Protein AF-K2SE66-F1 (afdb_monomer)

Structure (mmCIF, N/CA/C/O backbone):
data_AF-K2SE66-F1
#
_entry.id   AF-K2SE66-F1
#
loop_
_atom_site.group_PDB
_atom_site.id
_atom_site.type_symbol
_atom_site.label_atom_id
_atom_site.label_alt_id
_atom_site.label_comp_id
_atom_site.label_asym_id
_atom_site.label_entity_id
_atom_site.label_seq_id
_atom_site.pdbx_PDB_ins_code
_atom_site.Cartn_x
_atom_site.Cartn_y
_atom_site.Cartn_z
_atom_site.occupancy
_atom_site.B_iso_or_equiv
_atom_site.auth_seq_id
_atom_site.auth_comp_id
_atom_site.auth_asym_id
_atom_site.auth_atom_id
_atom_site.pdbx_PDB_model_num
ATOM 1 N N . MET A 1 1 ? -22.513 -7.214 -25.568 1.00 44.72 1 MET A N 1
ATOM 2 C CA . MET A 1 1 ? -21.604 -6.058 -25.696 1.00 44.72 1 MET A CA 1
ATOM 3 C C . MET A 1 1 ? -20.371 -6.533 -26.455 1.00 44.72 1 MET A C 1
ATOM 5 O O . MET A 1 1 ? -19.575 -7.266 -25.888 1.00 44.72 1 MET A O 1
ATOM 9 N N . LEU A 1 2 ? -20.301 -6.249 -27.759 1.00 39.88 2 LEU A N 1
ATOM 10 C CA . LEU A 1 2 ? -19.138 -6.532 -28.609 1.00 39.88 2 LEU A CA 1
ATOM 11 C C . LEU A 1 2 ? -18.166 -5.363 -28.439 1.00 39.88 2 LEU A C 1
ATOM 13 O O . LEU A 1 2 ? -18.324 -4.325 -29.070 1.00 39.88 2 LEU A O 1
ATOM 17 N N . GLU A 1 3 ? -17.224 -5.498 -27.512 1.00 51.81 3 GLU A N 1
ATOM 18 C CA . GLU A 1 3 ? -16.146 -4.525 -27.338 1.00 51.81 3 GLU A CA 1
ATOM 19 C C . GLU A 1 3 ? -15.096 -4.770 -28.431 1.00 51.81 3 GLU A C 1
ATOM 21 O O . GLU A 1 3 ? -14.261 -5.667 -28.316 1.00 51.81 3 GLU A O 1
ATOM 26 N N . ALA A 1 4 ? -15.160 -3.980 -29.505 1.00 55.91 4 ALA A N 1
ATOM 27 C CA . ALA A 1 4 ? -14.093 -3.832 -30.496 1.00 55.91 4 ALA A CA 1
ATOM 28 C C . ALA A 1 4 ? -12.944 -3.020 -29.877 1.00 55.91 4 ALA A C 1
ATOM 30 O O . ALA A 1 4 ? -12.721 -1.857 -30.200 1.00 55.91 4 ALA A O 1
ATOM 31 N N . ARG A 1 5 ? -12.287 -3.615 -28.885 1.00 55.94 5 ARG A N 1
ATOM 32 C CA . ARG A 1 5 ? -11.281 -2.955 -28.066 1.00 55.94 5 ARG A CA 1
ATOM 33 C C . ARG A 1 5 ? -9.901 -3.117 -28.680 1.00 55.94 5 ARG A C 1
ATOM 35 O O . ARG A 1 5 ? -9.384 -4.229 -28.742 1.00 55.94 5 ARG A O 1
ATOM 42 N N . ASP A 1 6 ? -9.329 -1.997 -29.115 1.00 55.50 6 ASP A N 1
ATOM 43 C CA . ASP A 1 6 ? -7.930 -1.878 -29.524 1.00 55.50 6 ASP A CA 1
ATOM 44 C C . ASP A 1 6 ? -6.999 -2.597 -28.539 1.00 55.50 6 ASP A C 1
ATOM 46 O O . ASP A 1 6 ? -7.232 -2.593 -27.327 1.00 55.50 6 ASP A O 1
ATOM 50 N N . ALA A 1 7 ? -5.912 -3.173 -29.061 1.00 53.34 7 ALA A N 1
ATOM 51 C CA . ALA A 1 7 ? -4.961 -4.049 -28.363 1.00 53.34 7 ALA A CA 1
ATOM 52 C C . ALA A 1 7 ? -4.369 -3.493 -27.042 1.00 53.34 7 ALA A C 1
ATOM 54 O O . ALA A 1 7 ? -3.729 -4.230 -26.295 1.00 53.34 7 ALA A O 1
ATOM 55 N N . CYS A 1 8 ? -4.609 -2.218 -26.726 1.00 49.62 8 CYS A N 1
ATOM 56 C CA . CYS A 1 8 ? -4.114 -1.516 -25.544 1.00 49.62 8 CYS A CA 1
ATOM 57 C C . CYS A 1 8 ? -5.207 -1.137 -24.523 1.00 49.62 8 CYS A C 1
ATOM 59 O O . CYS A 1 8 ? -4.913 -0.458 -23.541 1.00 49.62 8 CYS A O 1
ATOM 61 N N . SER A 1 9 ? -6.464 -1.568 -24.688 1.00 52.47 9 SER A N 1
ATOM 62 C CA . SER A 1 9 ? -7.568 -1.196 -23.782 1.00 52.47 9 SER A CA 1
ATOM 63 C C . SER A 1 9 ? -7.584 -1.963 -22.442 1.00 52.47 9 SER A C 1
ATOM 65 O O . SER A 1 9 ? -8.591 -1.948 -21.720 1.00 52.47 9 SER A O 1
ATOM 67 N N . GLY A 1 10 ? -6.533 -2.733 -22.145 1.00 50.22 10 GLY A N 1
ATOM 68 C CA . GLY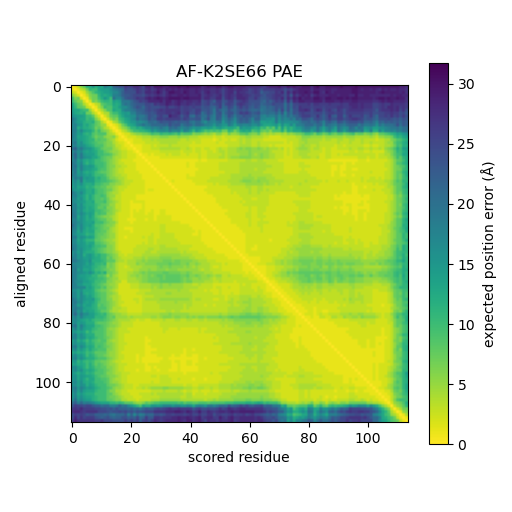 A 1 10 ? -6.409 -3.510 -20.914 1.00 50.22 10 GLY A CA 1
ATOM 69 C C . GLY A 1 10 ? -6.467 -2.619 -19.668 1.00 50.22 10 GLY A C 1
ATOM 70 O O . GLY A 1 10 ? -6.215 -1.417 -19.723 1.00 50.22 10 GLY A O 1
ATOM 71 N N . ALA A 1 11 ? -6.797 -3.205 -18.514 1.00 53.00 11 ALA A N 1
ATOM 72 C CA . ALA A 1 11 ? -6.886 -2.503 -17.225 1.00 53.00 11 ALA A CA 1
ATOM 73 C C . ALA A 1 11 ? -5.643 -1.643 -16.889 1.00 53.00 11 ALA A C 1
ATOM 75 O O . ALA A 1 11 ? -5.773 -0.603 -16.248 1.00 53.00 11 ALA A O 1
ATOM 76 N N . THR A 1 12 ? -4.465 -2.023 -17.389 1.00 49.97 12 THR A N 1
ATOM 77 C CA . THR A 1 12 ? -3.194 -1.299 -17.241 1.00 49.97 12 THR A CA 1
ATOM 78 C C . THR A 1 12 ? -3.118 0.006 -18.042 1.00 49.97 12 THR A C 1
ATOM 80 O O . THR A 1 12 ? -2.484 0.951 -17.577 1.00 49.97 12 THR A O 1
ATOM 83 N N . GLY A 1 13 ? -3.804 0.110 -19.187 1.00 51.09 13 GLY A N 1
ATOM 84 C CA . GLY A 1 13 ? -3.877 1.342 -19.982 1.00 51.09 13 GLY A CA 1
ATOM 85 C C . GLY A 1 13 ? -4.719 2.432 -19.311 1.00 51.09 13 GLY A C 1
ATOM 86 O O . GLY A 1 13 ? -4.386 3.610 -19.391 1.00 51.09 13 GLY A O 1
ATOM 87 N N . ARG A 1 14 ? -5.765 2.040 -18.566 1.00 57.03 14 ARG A N 1
ATOM 88 C CA . ARG A 1 14 ? -6.634 2.969 -17.813 1.00 57.03 14 ARG A CA 1
ATOM 89 C C . ARG A 1 14 ? -5.976 3.514 -16.542 1.00 57.03 14 ARG A C 1
ATOM 91 O O . ARG A 1 14 ? -6.197 4.670 -16.206 1.00 57.03 14 ARG A O 1
ATOM 98 N N . ASN A 1 15 ? -5.133 2.712 -15.886 1.00 59.00 15 ASN A N 1
ATOM 99 C CA . ASN A 1 15 ? -4.338 3.139 -14.728 1.00 59.00 15 ASN A CA 1
ATOM 100 C C . ASN A 1 15 ? -3.011 3.816 -15.120 1.00 59.00 15 ASN A C 1
ATOM 102 O O . ASN A 1 15 ? -2.191 4.079 -14.243 1.00 59.00 15 ASN A O 1
ATOM 106 N N . GLY A 1 16 ? -2.758 4.065 -16.412 1.00 64.44 16 GLY A N 1
ATOM 107 C CA . GLY A 1 16 ? -1.527 4.710 -16.886 1.00 64.44 16 GLY A CA 1
ATOM 108 C C . GLY A 1 16 ? -0.242 3.925 -16.592 1.00 64.44 16 GLY A C 1
ATOM 109 O O . GLY A 1 16 ? 0.830 4.519 -16.542 1.00 64.44 16 GLY A O 1
ATOM 110 N N . GLY A 1 17 ? -0.339 2.610 -16.359 1.00 76.81 17 GLY A N 1
ATOM 111 C CA . GLY A 1 17 ? 0.809 1.754 -16.042 1.00 76.81 17 GLY A CA 1
ATOM 112 C C . GLY A 1 17 ? 1.316 1.823 -14.595 1.00 76.81 17 GLY A C 1
ATOM 113 O O . GLY A 1 17 ? 2.419 1.349 -14.333 1.00 76.81 17 GLY A O 1
ATOM 114 N N . HIS A 1 18 ? 0.554 2.386 -13.648 1.00 86.81 18 HIS A N 1
ATOM 115 C CA . HIS A 1 18 ? 0.966 2.403 -12.241 1.00 86.81 18 HIS A CA 1
ATOM 116 C C . HIS A 1 18 ? 1.023 0.994 -11.634 1.00 86.81 18 HIS A C 1
ATOM 118 O O . HIS A 1 18 ? 0.044 0.246 -11.664 1.00 86.81 18 HIS A O 1
ATOM 124 N N 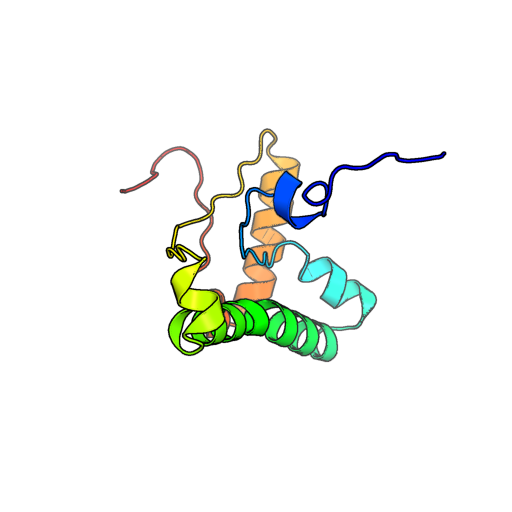. LEU A 1 19 ? 2.159 0.680 -11.012 1.00 88.50 19 LEU A N 1
ATOM 125 C CA . LEU A 1 19 ? 2.297 -0.411 -10.053 1.00 88.50 19 LEU A CA 1
ATOM 126 C C . LEU A 1 19 ? 2.042 0.175 -8.665 1.00 88.50 19 LEU A C 1
ATOM 128 O O . LEU A 1 19 ? 2.900 0.859 -8.111 1.00 88.50 19 LEU A O 1
ATOM 132 N N . LEU A 1 20 ? 0.837 -0.036 -8.145 1.00 89.12 20 LEU A N 1
ATOM 133 C CA . LEU A 1 20 ? 0.399 0.530 -6.877 1.00 89.12 20 LEU A CA 1
ATOM 134 C C . LEU A 1 20 ? -0.278 -0.544 -6.041 1.00 89.12 20 LEU A C 1
ATOM 136 O O . LEU A 1 20 ? -1.111 -1.295 -6.542 1.00 89.12 20 LEU A O 1
ATOM 140 N N . GLU A 1 21 ? 0.051 -0.552 -4.757 1.00 91.44 21 GLU A N 1
ATOM 141 C CA . GLU A 1 21 ? -0.708 -1.268 -3.750 1.00 91.44 21 GLU A CA 1
ATOM 142 C C . GLU A 1 21 ? -0.983 -0.340 -2.564 1.00 91.44 21 GLU A C 1
ATOM 144 O O . GLU A 1 21 ? -0.091 0.375 -2.103 1.00 91.44 21 GLU A O 1
ATOM 149 N N . THR A 1 22 ? -2.224 -0.345 -2.086 1.00 90.31 22 THR A N 1
ATOM 150 C CA . THR A 1 22 ? -2.682 0.420 -0.928 1.00 90.31 22 THR A CA 1
ATOM 151 C C . THR A 1 22 ? -2.978 -0.514 0.241 1.00 90.31 22 THR A C 1
ATOM 153 O O . THR A 1 22 ? -3.342 -1.675 0.082 1.00 90.31 22 THR A O 1
ATOM 156 N N . VAL A 1 23 ? -2.835 0.007 1.459 1.00 92.12 23 VAL A N 1
ATOM 157 C CA . VAL A 1 23 ? -3.148 -0.722 2.706 1.00 92.12 23 VAL A CA 1
ATOM 158 C C . VAL A 1 23 ? -4.469 -0.261 3.324 1.00 92.12 23 VAL A C 1
ATOM 160 O O . VAL A 1 23 ? -4.781 -0.587 4.465 1.00 92.12 23 VAL A O 1
ATOM 163 N N . LEU A 1 24 ? -5.246 0.521 2.573 1.00 90.81 24 LEU A N 1
ATOM 164 C CA . LEU A 1 24 ? -6.463 1.175 3.046 1.00 90.81 24 LEU A CA 1
ATOM 165 C C . LEU A 1 24 ? -7.564 0.162 3.382 1.00 90.81 24 LEU A C 1
ATOM 167 O O . LEU A 1 24 ? -8.310 0.373 4.333 1.00 90.81 24 LEU A O 1
ATOM 171 N N . GLU A 1 25 ? -7.598 -0.977 2.690 1.00 93.31 25 GLU A N 1
ATOM 172 C CA . GLU A 1 25 ? -8.561 -2.062 2.918 1.00 93.31 25 GLU A CA 1
ATOM 173 C C . GLU A 1 25 ? -8.118 -3.048 4.018 1.00 93.31 25 GLU A C 1
ATOM 175 O O . GLU A 1 25 ? -8.751 -4.086 4.221 1.00 93.31 25 GLU A O 1
ATOM 180 N N . TYR A 1 26 ? -7.026 -2.769 4.746 1.00 97.31 26 TYR A N 1
ATOM 181 C CA . TYR A 1 26 ? -6.490 -3.692 5.755 1.00 97.31 26 TYR A CA 1
ATOM 182 C C . TYR A 1 26 ? -7.529 -4.076 6.818 1.00 97.31 26 TYR A C 1
ATOM 184 O O . TYR A 1 26 ? -7.659 -5.252 7.171 1.00 97.31 26 TYR A O 1
ATOM 192 N N . LEU A 1 27 ? -8.305 -3.103 7.304 1.00 97.12 27 LEU A N 1
ATOM 193 C CA . LEU A 1 27 ? -9.378 -3.364 8.262 1.00 97.12 27 LEU A CA 1
ATOM 194 C C . LEU A 1 27 ? -10.493 -4.239 7.693 1.00 97.12 27 LEU A C 1
ATOM 196 O O . LEU A 1 27 ? -10.989 -5.119 8.402 1.00 97.12 27 LEU A O 1
ATOM 200 N N . ASP A 1 28 ? -10.846 -4.055 6.424 1.00 97.06 28 ASP A N 1
ATOM 201 C CA . ASP A 1 28 ? -11.851 -4.886 5.765 1.00 97.06 28 ASP A CA 1
ATOM 202 C C . ASP A 1 28 ? -11.367 -6.332 5.661 1.00 97.06 28 ASP A C 1
ATOM 204 O O . ASP A 1 28 ? -12.114 -7.264 5.965 1.00 97.06 28 ASP A O 1
ATOM 208 N N . PHE A 1 29 ? -10.085 -6.541 5.352 1.00 97.69 29 PHE A N 1
ATOM 209 C CA . PHE A 1 29 ? -9.483 -7.874 5.383 1.00 97.69 29 PHE A CA 1
ATOM 210 C C . PHE A 1 29 ? -9.472 -8.461 6.789 1.00 97.69 29 PHE A C 1
ATOM 212 O O . PHE A 1 29 ? -9.847 -9.618 6.979 1.00 97.69 29 PHE A O 1
ATOM 219 N N . LYS A 1 30 ? -9.082 -7.676 7.796 1.00 97.81 30 LYS A N 1
ATOM 220 C CA . LYS A 1 30 ? -9.060 -8.118 9.196 1.00 97.81 30 LYS A CA 1
ATOM 221 C C . LYS A 1 30 ? -10.455 -8.543 9.656 1.00 97.81 30 LYS A C 1
ATOM 223 O O . LYS A 1 30 ? -10.575 -9.570 10.321 1.00 97.81 30 LYS A O 1
ATOM 228 N N . LYS A 1 31 ? -11.500 -7.821 9.241 1.00 98.00 31 LYS A N 1
ATOM 229 C CA . LYS A 1 31 ? -12.906 -8.163 9.495 1.00 98.00 31 LYS A CA 1
ATOM 230 C C . LYS A 1 31 ? -13.355 -9.416 8.738 1.00 98.00 31 LYS A C 1
ATOM 232 O O . LYS A 1 31 ? -14.051 -10.244 9.316 1.00 98.00 31 LYS A O 1
ATOM 237 N N . ALA A 1 32 ? -12.971 -9.560 7.472 1.00 98.31 32 ALA A N 1
ATOM 238 C CA . ALA A 1 32 ? -13.442 -10.644 6.612 1.00 98.31 32 ALA A CA 1
ATOM 239 C C . ALA A 1 32 ? -12.756 -11.992 6.888 1.00 98.31 32 ALA A C 1
ATOM 241 O O . ALA A 1 32 ? -13.412 -13.030 6.871 1.00 98.31 32 ALA A O 1
ATOM 242 N N . VAL A 1 33 ? -11.440 -11.990 7.124 1.00 98.06 33 VAL A N 1
ATOM 243 C CA . VAL A 1 33 ? -10.627 -13.219 7.210 1.00 98.06 33 VAL A CA 1
ATOM 244 C C . VAL A 1 33 ? -9.847 -13.357 8.522 1.00 98.06 33 VAL A C 1
ATOM 246 O O . VAL A 1 33 ? -9.132 -14.340 8.724 1.00 98.06 33 VAL A O 1
ATOM 249 N N . GLY A 1 34 ? -9.982 -12.397 9.439 1.00 98.38 34 GLY A N 1
ATOM 250 C CA . GLY A 1 34 ? -9.240 -12.357 10.697 1.00 98.38 34 GLY A CA 1
ATOM 251 C C . GLY A 1 34 ? -7.806 -11.842 10.533 1.00 98.38 34 GLY A C 1
ATOM 252 O O . GLY A 1 34 ? -7.199 -11.914 9.463 1.00 98.38 34 GLY A O 1
ATOM 253 N N . GLN A 1 35 ? -7.223 -11.350 11.629 1.00 98.31 35 GLN A N 1
ATOM 254 C CA . GLN A 1 35 ? -5.925 -10.656 11.629 1.00 98.31 35 GLN A CA 1
ATOM 255 C C . GLN A 1 35 ? -4.788 -11.465 10.991 1.00 98.31 35 GLN A C 1
ATOM 257 O O . GLN A 1 35 ? -4.074 -10.964 10.128 1.00 98.31 35 GLN A O 1
ATOM 262 N N . LYS A 1 36 ? -4.620 -12.739 11.369 1.00 98.50 36 LYS A N 1
ATOM 263 C CA . LYS A 1 36 ? -3.509 -13.562 10.862 1.00 98.50 36 LYS A CA 1
ATOM 264 C C . LYS A 1 36 ? -3.568 -13.747 9.342 1.00 98.50 36 LYS A C 1
ATOM 266 O O . LYS A 1 36 ? -2.524 -13.751 8.692 1.00 98.50 36 LYS A O 1
ATOM 271 N N . ALA A 1 37 ? -4.762 -13.929 8.779 1.00 98.38 37 ALA A N 1
ATOM 272 C CA . ALA A 1 37 ? -4.935 -14.072 7.337 1.00 98.38 37 ALA A CA 1
ATOM 273 C C . ALA A 1 37 ? -4.831 -12.716 6.624 1.00 98.38 37 ALA A C 1
ATOM 275 O O . ALA A 1 37 ? -4.193 -12.644 5.578 1.00 98.38 37 ALA A O 1
ATOM 276 N N . ALA A 1 38 ? -5.353 -11.642 7.223 1.00 98.31 38 ALA A N 1
ATOM 277 C CA . ALA A 1 38 ? -5.232 -10.282 6.702 1.00 98.31 38 ALA A CA 1
ATOM 278 C C . ALA A 1 38 ? -3.770 -9.826 6.585 1.00 98.31 38 ALA A C 1
ATOM 280 O O . ALA A 1 38 ? -3.383 -9.280 5.554 1.00 98.31 38 ALA A O 1
ATOM 281 N N . ILE A 1 39 ? -2.929 -10.128 7.581 1.00 98.25 39 ILE A N 1
ATOM 282 C CA . ILE A 1 39 ? -1.483 -9.858 7.528 1.00 98.25 39 ILE A CA 1
ATOM 283 C C . ILE A 1 39 ? -0.833 -10.610 6.362 1.00 98.25 39 ILE A C 1
ATOM 285 O O . ILE A 1 39 ? -0.069 -10.030 5.592 1.00 98.25 39 ILE A O 1
ATOM 289 N N . LYS A 1 40 ? -1.146 -11.904 6.196 1.00 98.38 40 LYS A N 1
ATOM 290 C CA . LYS A 1 40 ? -0.606 -12.708 5.087 1.00 98.38 40 LYS A CA 1
ATOM 291 C C . LYS A 1 40 ? -1.030 -12.154 3.729 1.00 98.38 40 LYS A C 1
ATOM 293 O O . LYS A 1 40 ? -0.187 -12.026 2.847 1.00 98.38 40 LYS A O 1
ATOM 298 N N . LEU A 1 41 ? -2.309 -11.815 3.580 1.00 97.81 41 LEU A N 1
ATOM 299 C CA . LEU A 1 41 ? -2.859 -11.245 2.355 1.00 97.81 41 LEU A CA 1
ATOM 300 C C . LEU A 1 41 ? -2.209 -9.897 2.030 1.00 97.81 41 LEU A C 1
ATOM 302 O O . LEU A 1 41 ? -1.775 -9.684 0.905 1.00 97.81 41 LEU A O 1
ATOM 306 N N . THR A 1 42 ? -2.082 -9.016 3.019 1.00 97.25 42 THR A N 1
ATOM 307 C CA . THR A 1 42 ? -1.479 -7.687 2.844 1.00 97.25 42 THR A CA 1
ATOM 308 C C . THR A 1 42 ? -0.007 -7.792 2.467 1.00 97.25 42 THR A C 1
ATOM 310 O O . THR A 1 42 ? 0.437 -7.126 1.537 1.00 97.25 42 THR A O 1
ATOM 313 N N . ARG A 1 43 ? 0.751 -8.689 3.111 1.00 97.12 43 ARG A N 1
ATOM 314 C CA . ARG A 1 43 ? 2.151 -8.944 2.746 1.00 97.12 43 ARG A CA 1
ATOM 315 C C . ARG A 1 43 ? 2.283 -9.504 1.332 1.00 97.12 43 ARG A C 1
ATOM 317 O O . ARG A 1 43 ? 3.163 -9.076 0.596 1.00 97.12 43 ARG A O 1
ATOM 324 N N . PHE A 1 44 ? 1.407 -10.434 0.951 1.00 96.62 44 PHE A N 1
ATOM 325 C CA . PHE A 1 44 ? 1.371 -10.975 -0.407 1.00 96.62 44 PHE A CA 1
ATOM 326 C C . PHE A 1 44 ? 1.100 -9.871 -1.438 1.00 96.62 44 PHE A C 1
ATOM 328 O O . PHE A 1 44 ? 1.841 -9.744 -2.406 1.00 96.62 44 PHE A O 1
ATOM 335 N N . ARG A 1 45 ? 0.103 -9.017 -1.177 1.00 95.81 45 ARG A N 1
ATOM 336 C CA . ARG A 1 45 ? -0.238 -7.851 -2.004 1.00 95.81 45 ARG A CA 1
ATOM 337 C C . ARG A 1 45 ? 0.944 -6.886 -2.171 1.00 95.81 45 ARG A C 1
ATOM 339 O O . ARG A 1 45 ? 1.332 -6.610 -3.302 1.00 95.81 45 ARG A O 1
ATOM 346 N N . LEU A 1 46 ? 1.550 -6.442 -1.066 1.00 95.31 46 LEU A N 1
ATOM 347 C CA . LEU A 1 46 ? 2.702 -5.527 -1.073 1.00 95.31 46 LEU A CA 1
ATOM 348 C C . LEU A 1 46 ? 3.932 -6.132 -1.765 1.00 95.31 46 LEU A C 1
ATOM 350 O O . LEU A 1 46 ? 4.676 -5.412 -2.428 1.00 95.31 46 LEU A O 1
ATOM 354 N N . GLY A 1 47 ? 4.126 -7.448 -1.643 1.00 95.31 47 GLY A N 1
ATO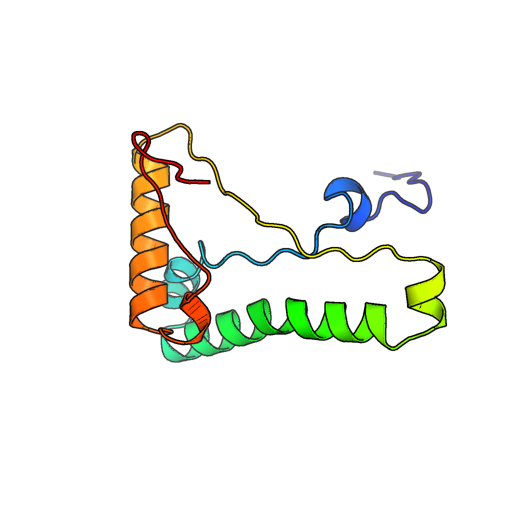M 355 C CA . GLY A 1 47 ? 5.234 -8.177 -2.258 1.00 95.31 47 GLY A CA 1
ATOM 356 C C . GLY A 1 47 ? 5.252 -8.115 -3.786 1.00 95.31 47 GLY A C 1
ATOM 357 O O . GLY A 1 47 ? 6.324 -8.209 -4.371 1.00 95.31 47 GLY A O 1
ATOM 358 N N . HIS A 1 48 ? 4.117 -7.873 -4.450 1.00 93.94 48 HIS A N 1
ATOM 359 C CA . HIS A 1 48 ? 4.108 -7.734 -5.909 1.00 93.94 48 HIS A CA 1
ATOM 360 C C . HIS A 1 48 ? 4.930 -6.538 -6.399 1.00 93.94 48 HIS A C 1
ATOM 362 O O . HIS A 1 48 ? 5.514 -6.612 -7.474 1.00 93.94 48 HIS A O 1
ATOM 368 N N . LEU A 1 49 ? 4.995 -5.438 -5.642 1.00 93.50 49 LEU A N 1
ATOM 369 C CA . LEU A 1 49 ? 5.698 -4.229 -6.080 1.00 93.50 49 LEU A CA 1
ATOM 370 C C . LEU A 1 49 ? 7.206 -4.459 -6.310 1.00 93.50 49 LEU A C 1
ATOM 372 O O . LEU A 1 49 ? 7.666 -4.176 -7.419 1.00 93.50 49 LEU A O 1
ATOM 376 N N . PRO A 1 50 ? 7.987 -4.986 -5.342 1.00 94.31 50 PRO A N 1
ATOM 377 C CA . PRO A 1 50 ? 9.403 -5.271 -5.568 1.00 94.31 50 PRO A CA 1
ATOM 378 C C . PRO A 1 50 ? 9.634 -6.376 -6.605 1.00 94.31 50 PRO A C 1
ATOM 380 O O . PRO A 1 50 ? 10.574 -6.263 -7.383 1.00 94.31 50 PRO A O 1
ATOM 383 N N . GLU A 1 51 ? 8.774 -7.396 -6.676 1.00 95.19 51 GLU A N 1
ATOM 384 C CA . GLU A 1 51 ? 8.893 -8.466 -7.681 1.00 95.19 51 GLU A CA 1
ATOM 385 C C . GLU A 1 51 ? 8.700 -7.930 -9.108 1.00 95.19 51 GLU A C 1
ATOM 387 O O . GLU A 1 51 ? 9.470 -8.245 -10.015 1.00 95.19 51 GLU A O 1
ATOM 392 N N . MET A 1 52 ? 7.705 -7.062 -9.313 1.00 92.88 52 MET A N 1
ATOM 393 C CA . MET A 1 52 ? 7.472 -6.414 -10.607 1.00 92.88 52 MET A CA 1
ATOM 394 C C . MET A 1 52 ? 8.598 -5.438 -10.963 1.00 92.88 52 MET A C 1
ATOM 396 O O . MET A 1 52 ? 8.973 -5.330 -12.131 1.00 92.88 52 MET A O 1
ATOM 400 N N . GLU A 1 53 ? 9.162 -4.745 -9.971 1.00 93.00 53 GLU A N 1
ATOM 401 C CA . GLU A 1 53 ? 10.333 -3.895 -10.178 1.00 93.00 53 GLU A CA 1
ATOM 402 C C . GLU A 1 53 ? 11.565 -4.699 -10.596 1.00 93.00 53 GLU A C 1
ATOM 404 O O . GLU A 1 53 ? 12.244 -4.327 -11.557 1.00 93.00 53 GLU A O 1
ATOM 409 N N . GLU A 1 54 ? 11.836 -5.808 -9.915 1.00 94.88 54 GLU A N 1
ATOM 410 C CA . GLU A 1 54 ? 12.958 -6.682 -10.239 1.00 94.88 54 GLU A CA 1
ATOM 411 C C . GLU A 1 54 ? 12.796 -7.288 -11.633 1.00 94.88 54 GLU A C 1
ATOM 413 O O . GLU A 1 54 ? 13.731 -7.268 -12.439 1.00 94.88 54 GLU A O 1
ATOM 418 N N . LEU A 1 55 ? 11.588 -7.745 -11.970 1.00 93.31 55 LEU A N 1
ATOM 419 C CA . LEU A 1 55 ? 11.263 -8.253 -13.297 1.00 93.31 55 LEU A CA 1
ATOM 420 C C . LEU A 1 55 ? 11.555 -7.207 -14.386 1.00 93.31 55 LEU A C 1
ATOM 422 O O . LEU A 1 55 ? 12.241 -7.511 -15.363 1.00 93.31 55 LEU A O 1
ATOM 426 N N . ALA A 1 56 ? 11.092 -5.966 -14.203 1.00 92.25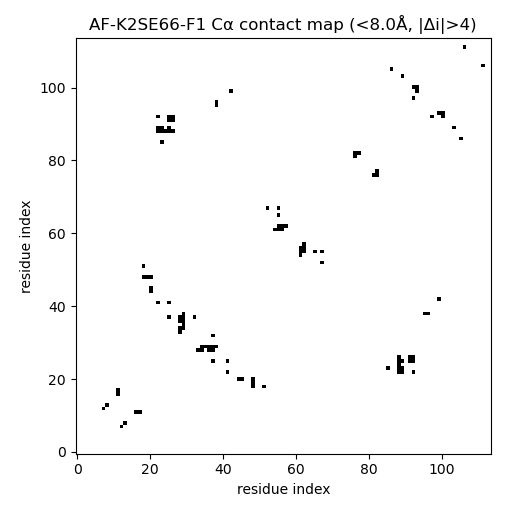 56 ALA A N 1
ATOM 427 C CA . ALA A 1 56 ? 11.306 -4.886 -15.167 1.00 92.25 56 ALA A CA 1
ATOM 428 C C . ALA A 1 56 ? 12.786 -4.485 -15.312 1.00 92.25 56 ALA A C 1
ATOM 430 O O . ALA A 1 56 ? 13.205 -4.027 -16.376 1.00 92.25 56 ALA A O 1
ATOM 431 N N . ARG A 1 57 ? 13.598 -4.653 -14.261 1.00 91.88 57 ARG A N 1
ATOM 432 C CA . ARG A 1 57 ? 15.026 -4.298 -14.270 1.00 91.88 57 ARG A CA 1
ATOM 433 C C . ARG A 1 57 ? 15.924 -5.391 -14.839 1.00 91.88 57 ARG A C 1
ATOM 435 O O . ARG A 1 57 ? 16.921 -5.062 -15.491 1.00 91.88 57 ARG A O 1
ATOM 442 N N . THR A 1 58 ? 15.604 -6.654 -14.566 1.00 95.12 58 THR A N 1
ATOM 443 C CA . THR A 1 58 ? 16.484 -7.801 -14.845 1.00 95.12 58 THR A CA 1
ATOM 444 C C . THR A 1 58 ? 16.219 -8.480 -16.175 1.00 95.12 58 THR A C 1
ATOM 446 O O . THR A 1 58 ? 17.132 -9.101 -16.715 1.00 95.12 58 THR A O 1
ATOM 449 N N . ARG A 1 59 ? 15.005 -8.365 -16.723 1.00 95.00 59 ARG A N 1
ATOM 450 C CA . ARG A 1 59 ? 14.626 -8.976 -18.002 1.00 95.00 59 ARG A CA 1
ATOM 451 C C . ARG A 1 59 ? 14.906 -8.020 -19.162 1.00 95.00 59 ARG A C 1
ATOM 453 O O . ARG A 1 59 ? 14.190 -7.024 -19.285 1.00 95.00 59 ARG A O 1
ATOM 460 N N . PRO A 1 60 ? 15.925 -8.267 -20.013 1.00 93.75 60 PRO A N 1
ATOM 461 C CA . PRO A 1 60 ? 16.289 -7.347 -21.093 1.00 93.75 60 PRO A CA 1
ATOM 462 C C . PRO A 1 60 ? 15.138 -7.054 -22.061 1.00 93.75 60 PRO A C 1
ATOM 464 O O . PRO A 1 60 ? 14.989 -5.922 -22.514 1.00 93.75 60 PRO A O 1
ATOM 467 N N . GLU A 1 61 ? 14.307 -8.057 -22.338 1.00 94.25 61 GLU A N 1
ATOM 468 C CA . GLU A 1 61 ? 13.127 -7.967 -23.193 1.00 94.25 61 GLU A CA 1
ATOM 469 C C . GLU A 1 61 ? 12.043 -7.046 -22.620 1.00 94.25 61 GLU A C 1
ATOM 471 O O . GLU A 1 61 ? 11.394 -6.336 -23.375 1.00 94.25 61 GLU A O 1
ATOM 476 N N . ILE A 1 62 ? 11.895 -6.983 -21.293 1.00 90.00 62 ILE A N 1
ATOM 477 C CA . ILE A 1 62 ? 10.948 -6.072 -20.631 1.00 90.00 62 ILE A CA 1
ATOM 478 C C . ILE A 1 62 ? 11.574 -4.688 -20.479 1.00 90.00 62 ILE A C 1
ATOM 480 O O . ILE A 1 62 ? 10.933 -3.669 -20.732 1.00 90.00 62 ILE A O 1
ATOM 484 N N . ARG A 1 63 ? 12.844 -4.632 -20.075 1.00 90.31 63 ARG A N 1
ATOM 485 C CA . ARG A 1 63 ? 13.568 -3.381 -19.837 1.00 90.31 63 ARG A CA 1
ATOM 486 C C . ARG A 1 63 ? 13.677 -2.522 -21.094 1.00 90.31 63 ARG A C 1
ATOM 488 O O . ARG A 1 63 ? 13.648 -1.301 -20.993 1.00 90.31 63 ARG A O 1
ATOM 495 N N . LYS A 1 64 ? 13.823 -3.145 -22.265 1.00 91.62 64 LYS A N 1
ATOM 496 C CA . LYS A 1 64 ? 13.904 -2.438 -23.550 1.00 91.62 64 LYS A CA 1
ATOM 497 C C . LYS A 1 64 ? 12.646 -1.610 -23.837 1.00 91.62 64 LYS A C 1
ATOM 499 O O . LYS A 1 64 ? 12.765 -0.514 -24.379 1.00 91.62 64 LYS A O 1
ATOM 504 N N . ASP A 1 65 ? 11.484 -2.116 -23.434 1.00 87.00 65 ASP A N 1
ATOM 505 C CA . ASP A 1 65 ? 10.179 -1.551 -23.780 1.00 87.00 65 ASP A CA 1
ATOM 506 C C . ASP A 1 65 ? 9.465 -0.901 -22.574 1.00 87.00 65 ASP A C 1
ATOM 508 O O . ASP A 1 65 ? 8.316 -0.474 -22.684 1.00 87.00 65 ASP A O 1
ATOM 512 N N . SER A 1 66 ? 10.129 -0.791 -21.415 1.00 85.75 66 SER A N 1
ATOM 513 C CA . SER A 1 66 ? 9.556 -0.220 -20.188 1.00 85.75 66 SER A CA 1
ATOM 514 C C . SER A 1 66 ? 10.434 0.869 -19.565 1.00 85.75 66 SER A C 1
ATOM 516 O O . SER A 1 66 ? 11.660 0.842 -19.627 1.00 85.75 66 SER A O 1
ATOM 518 N N . GLN A 1 67 ? 9.788 1.852 -18.933 1.00 85.81 67 GLN A N 1
ATOM 519 C CA . GLN A 1 67 ? 10.444 2.943 -18.204 1.00 85.81 67 GLN A CA 1
ATOM 520 C C . GLN A 1 67 ? 9.926 2.994 -16.768 1.00 85.81 67 GLN A C 1
ATOM 522 O O . GLN A 1 67 ? 9.161 3.881 -16.383 1.00 85.81 67 GLN A O 1
ATOM 527 N N . LEU A 1 68 ? 10.316 2.003 -15.969 1.00 89.56 68 LEU A N 1
ATOM 528 C CA . LEU A 1 68 ? 9.921 1.960 -14.569 1.00 89.56 68 LEU A CA 1
ATOM 529 C C . LEU A 1 68 ? 10.603 3.086 -13.777 1.00 89.56 68 LEU A C 1
ATOM 531 O O . LEU A 1 68 ? 11.824 3.238 -13.804 1.00 89.56 68 LEU A O 1
ATOM 535 N N . ARG A 1 69 ? 9.806 3.831 -13.011 1.00 90.00 69 ARG A N 1
ATOM 536 C CA . ARG A 1 69 ? 10.274 4.826 -12.043 1.00 90.00 69 ARG A CA 1
ATOM 537 C C . ARG A 1 69 ? 9.552 4.639 -10.717 1.00 90.00 69 ARG A C 1
ATOM 539 O O . ARG A 1 69 ? 8.346 4.402 -10.699 1.00 90.00 69 ARG A O 1
ATOM 546 N N . ARG A 1 70 ? 10.284 4.788 -9.614 1.00 90.56 70 ARG A N 1
ATOM 547 C CA . ARG A 1 70 ? 9.677 4.913 -8.287 1.00 90.56 70 ARG A CA 1
ATOM 548 C C . ARG A 1 70 ? 9.150 6.332 -8.117 1.00 90.56 70 ARG A C 1
ATOM 550 O O . ARG A 1 70 ? 9.850 7.292 -8.430 1.00 90.56 70 ARG A O 1
AT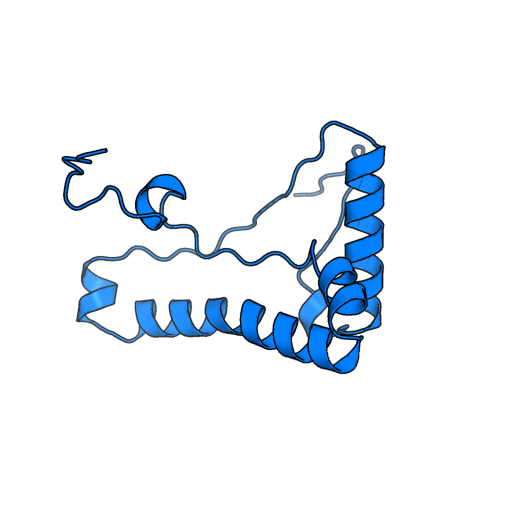OM 557 N N . VAL A 1 71 ? 7.918 6.438 -7.644 1.00 90.81 71 VAL A N 1
ATOM 558 C CA . VAL A 1 71 ? 7.233 7.698 -7.353 1.00 90.81 71 VAL A CA 1
ATOM 559 C C . VAL A 1 71 ? 6.504 7.565 -6.025 1.00 90.81 71 VAL A C 1
ATOM 561 O O . VAL A 1 71 ? 6.236 6.453 -5.571 1.00 90.81 71 VAL A O 1
ATOM 564 N N . GLU A 1 72 ? 6.171 8.697 -5.422 1.00 89.50 72 GLU A N 1
ATOM 565 C CA . GLU A 1 72 ? 5.282 8.737 -4.268 1.00 89.50 72 GLU A CA 1
ATOM 566 C C . GLU A 1 72 ? 3.830 8.798 -4.739 1.00 89.50 72 GLU A C 1
ATOM 568 O O . GLU A 1 72 ? 3.498 9.483 -5.710 1.00 89.50 72 GLU A O 1
ATOM 573 N N . PHE A 1 73 ? 2.962 8.067 -4.046 1.00 88.88 73 PHE A N 1
ATOM 574 C CA . PHE A 1 73 ? 1.527 8.077 -4.283 1.00 88.88 73 PHE A CA 1
ATOM 575 C C . PHE A 1 73 ? 0.823 8.694 -3.080 1.00 88.88 73 PHE A C 1
ATOM 577 O O . PHE A 1 73 ? 1.116 8.350 -1.937 1.00 88.8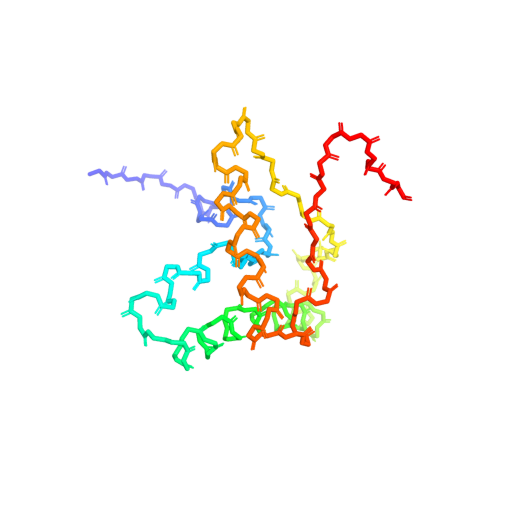8 73 PHE A O 1
ATOM 584 N N . ILE A 1 74 ? -0.130 9.585 -3.344 1.00 90.19 74 ILE A N 1
ATOM 585 C CA . ILE A 1 74 ? -0.926 10.241 -2.310 1.00 90.19 74 ILE A CA 1
ATOM 586 C C . ILE A 1 74 ? -2.394 9.920 -2.568 1.00 90.19 74 ILE A C 1
ATOM 588 O O . ILE A 1 74 ? -2.908 10.151 -3.660 1.00 90.19 74 ILE A O 1
ATOM 592 N N . SER A 1 75 ? -3.075 9.413 -1.541 1.00 90.50 75 SER A N 1
ATOM 593 C CA . SER A 1 75 ? -4.538 9.336 -1.516 1.00 90.50 75 SER A CA 1
ATOM 594 C C . SER A 1 75 ? -5.094 10.623 -0.918 1.00 90.50 75 SER A C 1
ATOM 596 O O . SER A 1 75 ? -4.759 10.967 0.215 1.00 90.50 75 SER A O 1
ATOM 598 N N . VAL A 1 76 ? -5.926 11.333 -1.679 1.00 90.94 76 VAL A N 1
ATOM 599 C CA . VAL A 1 76 ? -6.572 12.579 -1.247 1.00 90.94 76 VAL A CA 1
ATOM 600 C C . VAL A 1 76 ? -8.038 12.300 -0.942 1.00 90.94 76 VAL A C 1
ATOM 602 O O . VAL A 1 76 ? -8.728 11.662 -1.734 1.00 90.94 76 VAL A O 1
ATOM 605 N N . TYR A 1 77 ? -8.501 12.801 0.199 1.00 89.75 77 TYR A N 1
ATOM 606 C CA . TYR A 1 77 ? -9.870 12.655 0.680 1.00 89.75 77 TYR A CA 1
ATOM 607 C C . TYR A 1 77 ? -10.515 14.038 0.743 1.00 89.75 77 TYR A C 1
ATOM 609 O O . TYR A 1 77 ? -9.897 14.986 1.229 1.00 89.75 77 TYR A O 1
ATOM 617 N N . PHE A 1 78 ? -11.732 14.156 0.214 1.00 88.75 78 PHE A N 1
ATOM 618 C CA . PHE A 1 78 ? -12.454 15.431 0.112 1.00 88.75 78 PHE A CA 1
ATOM 619 C C . PHE A 1 78 ? -13.441 15.659 1.259 1.00 88.75 78 PHE A C 1
ATOM 621 O O . PHE A 1 78 ? -13.986 16.752 1.391 1.00 88.75 78 PHE A O 1
ATOM 628 N N . ASP A 1 79 ? -13.652 14.646 2.093 1.00 93.38 79 ASP A N 1
ATOM 629 C CA . ASP A 1 79 ? -14.496 14.704 3.273 1.00 93.38 79 ASP A CA 1
ATOM 630 C C . ASP A 1 79 ? -13.754 14.140 4.492 1.00 93.38 79 ASP A C 1
ATOM 632 O O . ASP A 1 79 ? -12.848 13.308 4.397 1.00 93.38 79 ASP A O 1
ATOM 636 N N . GLU A 1 80 ? -14.123 14.653 5.660 1.00 92.69 80 GLU A N 1
ATOM 637 C CA . GLU A 1 80 ? -13.450 14.329 6.914 1.00 92.69 80 GLU A CA 1
ATOM 638 C C . GLU A 1 80 ? -13.738 12.893 7.376 1.00 92.69 80 GLU A C 1
ATOM 640 O O . GLU A 1 80 ? -12.891 12.269 8.018 1.00 92.69 80 GLU A O 1
ATOM 645 N N . GLU A 1 81 ? -14.915 12.357 7.053 1.00 95.25 81 GLU A N 1
ATOM 646 C CA . GLU A 1 81 ? -15.333 11.015 7.458 1.00 95.25 81 GLU A CA 1
ATOM 647 C C . GLU A 1 81 ? -14.475 9.944 6.775 1.00 95.25 81 GLU A C 1
ATOM 649 O O . GLU A 1 81 ? -13.875 9.102 7.453 1.00 95.25 81 GLU A O 1
ATOM 654 N N . SER A 1 82 ? -14.339 10.018 5.450 1.00 93.25 82 SER A N 1
ATOM 655 C CA . SER A 1 82 ? -13.523 9.096 4.664 1.00 93.25 82 SER A CA 1
ATOM 656 C C . SER A 1 82 ? -12.041 9.202 5.023 1.00 93.25 82 SER A C 1
ATOM 658 O O . SER A 1 82 ? -11.374 8.175 5.185 1.00 93.25 82 SER A O 1
ATOM 660 N N . PHE A 1 83 ? -11.533 10.417 5.263 1.00 94.19 83 PHE A N 1
ATOM 661 C CA . PHE A 1 83 ? -10.163 10.612 5.737 1.00 94.19 83 PHE A CA 1
ATOM 662 C C . PHE A 1 83 ? -9.933 9.945 7.099 1.00 94.19 83 PHE A C 1
ATOM 664 O O . PHE A 1 83 ? -8.961 9.207 7.274 1.00 94.19 83 PHE A O 1
ATOM 671 N N . LYS A 1 84 ? -10.833 10.153 8.069 1.00 94.38 84 LYS A N 1
ATOM 672 C CA . LYS A 1 84 ? -10.732 9.526 9.397 1.00 94.38 84 LYS A CA 1
ATOM 673 C C . LYS A 1 84 ? -10.783 8.004 9.313 1.00 94.38 84 LYS A C 1
ATOM 675 O O . LYS A 1 84 ? -9.999 7.341 9.993 1.00 94.38 84 LYS A O 1
ATOM 680 N N . ALA A 1 85 ? -11.650 7.448 8.467 1.00 94.62 85 ALA A N 1
ATOM 681 C CA . ALA A 1 85 ? -11.722 6.006 8.241 1.00 94.62 85 ALA A CA 1
ATOM 682 C C . ALA A 1 85 ? -10.403 5.453 7.671 1.00 94.62 85 ALA A C 1
ATOM 684 O O . ALA A 1 85 ? -9.881 4.452 8.172 1.00 94.62 85 ALA A O 1
ATOM 685 N N . ALA A 1 86 ? -9.815 6.142 6.691 1.00 95.00 86 ALA A N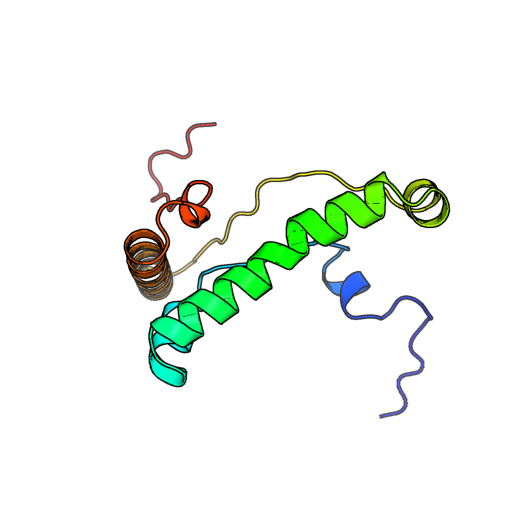 1
ATOM 686 C CA . ALA A 1 86 ? -8.527 5.776 6.111 1.00 95.00 86 ALA A CA 1
ATOM 687 C C . ALA A 1 86 ? -7.375 5.856 7.125 1.00 95.00 86 ALA A C 1
ATOM 689 O O . ALA A 1 86 ? -6.567 4.931 7.213 1.00 95.00 86 ALA A O 1
ATOM 690 N N . VAL A 1 87 ? -7.318 6.922 7.931 1.00 95.12 87 VAL A N 1
ATOM 691 C CA . VAL A 1 87 ? -6.317 7.085 9.000 1.00 95.12 87 VAL A CA 1
ATOM 692 C C . VAL A 1 87 ? -6.453 5.987 10.053 1.00 95.12 87 VAL A C 1
ATOM 694 O O . VAL A 1 87 ? -5.447 5.431 10.491 1.00 95.12 87 VAL A O 1
ATOM 697 N N . HIS A 1 88 ? -7.681 5.633 10.435 1.00 95.88 88 HIS A N 1
ATOM 698 C CA . HIS A 1 88 ? -7.935 4.536 11.366 1.00 95.88 88 HIS A CA 1
ATOM 699 C C . HIS A 1 88 ? -7.465 3.189 10.797 1.00 95.88 88 HIS A C 1
ATOM 701 O O . HIS A 1 88 ? -6.763 2.444 11.483 1.00 95.88 88 HIS A O 1
ATOM 707 N N . SER A 1 89 ? -7.772 2.905 9.527 1.00 96.38 89 SER A N 1
ATOM 708 C CA . SER A 1 89 ? -7.287 1.696 8.851 1.00 96.38 89 SER A CA 1
ATOM 709 C C . SER A 1 89 ? -5.759 1.647 8.789 1.00 96.38 89 SER A C 1
ATOM 711 O O . SER A 1 89 ? -5.146 0.637 9.145 1.00 96.38 89 SER A O 1
ATOM 713 N N . LEU A 1 90 ? -5.128 2.777 8.452 1.00 96.50 90 LEU A N 1
ATOM 714 C CA . LEU A 1 90 ? -3.675 2.910 8.430 1.00 96.50 90 LEU A CA 1
ATOM 715 C C . LEU A 1 90 ? -3.045 2.688 9.815 1.00 96.50 90 LEU A C 1
ATOM 717 O O . LEU A 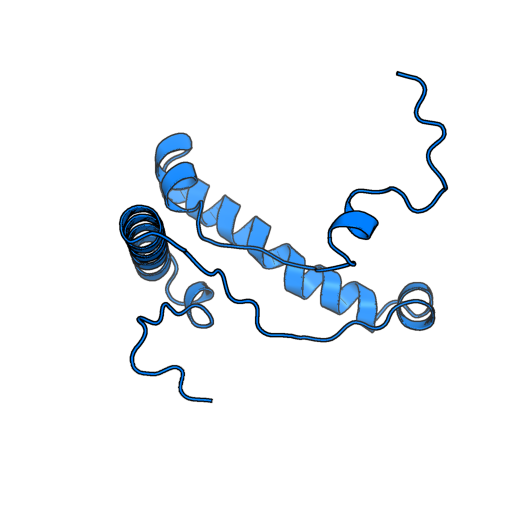1 90 ? -1.991 2.060 9.911 1.00 96.50 90 LEU A O 1
ATOM 721 N N . ALA A 1 91 ? -3.664 3.185 10.887 1.00 96.50 91 ALA A N 1
ATOM 722 C CA . ALA A 1 91 ? -3.171 3.004 12.250 1.00 96.50 91 ALA A CA 1
ATOM 723 C C . ALA A 1 91 ? -3.201 1.529 12.686 1.00 96.50 91 ALA A C 1
ATOM 725 O O . ALA A 1 91 ? -2.226 1.033 13.255 1.00 96.50 91 ALA A O 1
ATOM 726 N N . GLU A 1 92 ? -4.277 0.805 12.372 1.00 97.81 92 GLU A N 1
ATOM 727 C CA . GLU A 1 92 ? -4.383 -0.628 12.670 1.00 97.81 92 GLU A CA 1
ATOM 728 C C . GLU A 1 92 ? -3.399 -1.463 11.840 1.00 97.81 92 GLU A C 1
ATOM 730 O O . GLU A 1 92 ? -2.774 -2.382 12.373 1.00 97.81 92 GLU A O 1
ATOM 735 N N . PHE A 1 93 ? -3.176 -1.101 10.574 1.00 97.88 93 PHE A N 1
ATOM 736 C CA . PHE A 1 93 ? -2.114 -1.697 9.761 1.00 97.88 93 PHE A CA 1
ATOM 737 C C . PHE A 1 93 ? -0.725 -1.465 10.376 1.00 97.88 93 PHE A C 1
ATOM 739 O O . PHE A 1 93 ? 0.031 -2.419 10.552 1.00 97.88 93 PHE A O 1
ATOM 746 N N . LYS A 1 94 ? -0.399 -0.227 10.773 1.00 97.69 94 LYS A N 1
ATOM 747 C CA . LYS A 1 94 ? 0.885 0.120 11.415 1.00 97.69 94 LYS A CA 1
ATOM 748 C C . LYS A 1 94 ? 1.145 -0.669 12.693 1.00 97.69 94 LYS A C 1
ATOM 750 O O . LYS A 1 94 ? 2.273 -1.083 12.948 1.00 97.69 94 LYS A O 1
ATOM 755 N N . LYS A 1 95 ? 0.103 -0.873 13.496 1.00 97.94 95 LYS A N 1
ATOM 756 C CA . LYS A 1 95 ? 0.171 -1.646 14.738 1.00 97.94 95 LYS A CA 1
ATOM 757 C C . LYS A 1 95 ? 0.481 -3.120 14.480 1.00 97.94 95 LYS A C 1
ATOM 759 O O . LYS A 1 95 ? 1.309 -3.698 15.177 1.00 97.94 95 LYS A O 1
ATOM 764 N N . ASP A 1 96 ? -0.186 -3.721 13.499 1.00 97.94 96 ASP A N 1
ATOM 765 C CA . ASP A 1 96 ? -0.067 -5.154 13.223 1.00 97.94 96 ASP A CA 1
ATOM 766 C C . ASP A 1 96 ? 1.143 -5.505 12.332 1.00 97.94 96 ASP A C 1
ATOM 768 O O . ASP A 1 96 ? 1.613 -6.645 12.362 1.00 97.94 96 ASP A O 1
ATOM 772 N N . MET A 1 97 ? 1.635 -4.552 11.532 1.00 97.94 97 M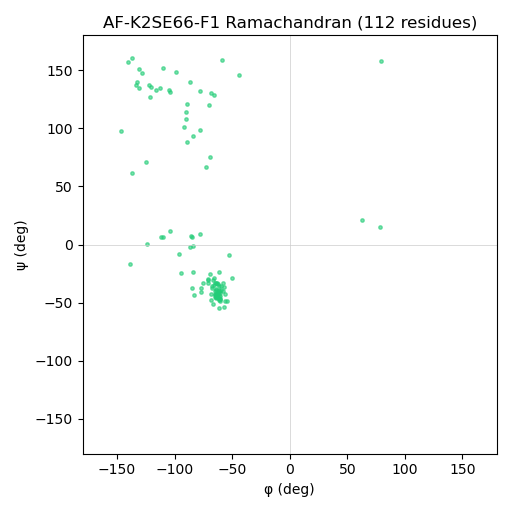ET A N 1
ATOM 773 C CA . MET A 1 97 ? 2.700 -4.730 10.531 1.00 97.94 97 MET A CA 1
ATOM 774 C C . MET A 1 97 ? 3.719 -3.566 10.561 1.00 97.94 97 MET A C 1
ATOM 776 O O . MET A 1 97 ? 3.866 -2.827 9.581 1.00 97.94 97 MET A O 1
ATOM 780 N N . PRO A 1 98 ? 4.434 -3.352 11.686 1.00 97.31 98 PRO A N 1
ATOM 781 C CA . PRO A 1 98 ? 5.268 -2.166 11.878 1.00 97.31 98 PRO A CA 1
ATOM 782 C C . PRO A 1 98 ? 6.434 -2.068 10.887 1.00 97.31 98 PRO A C 1
ATOM 784 O O . PRO A 1 98 ? 6.774 -0.962 10.475 1.00 97.31 98 PRO A O 1
ATOM 787 N N . GLN A 1 99 ? 7.016 -3.192 10.455 1.00 96.00 99 GLN A N 1
ATOM 788 C CA . GLN A 1 99 ? 8.119 -3.199 9.488 1.00 96.00 99 GLN A CA 1
ATOM 789 C C . GLN A 1 99 ? 7.652 -2.756 8.094 1.00 96.00 99 GLN A C 1
ATOM 791 O O . GLN A 1 99 ? 8.263 -1.883 7.476 1.00 96.00 99 GLN A O 1
ATOM 796 N N . GLU A 1 100 ? 6.546 -3.324 7.612 1.00 95.75 100 GLU A N 1
ATOM 797 C CA . GLU A 1 100 ? 5.981 -3.015 6.296 1.00 95.75 100 GLU A CA 1
ATOM 798 C C . GLU A 1 100 ? 5.395 -1.599 6.225 1.00 95.75 100 GLU A C 1
ATOM 800 O O . GLU A 1 100 ? 5.325 -1.002 5.153 1.00 95.75 100 GLU A O 1
ATOM 805 N N . SER A 1 101 ? 4.994 -1.037 7.365 1.00 96.19 101 SER A N 1
ATOM 806 C CA . SER A 1 101 ? 4.300 0.250 7.419 1.00 96.19 101 SER A CA 1
ATOM 807 C C . SER A 1 101 ? 5.195 1.496 7.404 1.00 96.19 101 SER A C 1
ATOM 809 O O . SER A 1 101 ? 4.685 2.617 7.395 1.00 96.19 101 SER A O 1
ATOM 811 N N . THR A 1 102 ? 6.519 1.320 7.372 1.00 94.50 102 THR A N 1
ATOM 812 C CA . THR A 1 102 ? 7.512 2.405 7.494 1.00 94.50 102 THR A CA 1
ATOM 813 C C . THR A 1 102 ? 7.378 3.496 6.430 1.00 94.50 102 THR A C 1
ATOM 815 O O . THR A 1 102 ? 7.609 4.664 6.731 1.00 94.50 102 THR A O 1
ATOM 818 N N . ALA A 1 103 ? 6.960 3.142 5.212 1.00 90.62 103 ALA A N 1
ATOM 819 C CA . ALA A 1 103 ? 6.789 4.080 4.100 1.00 90.62 103 ALA A CA 1
ATOM 820 C C . ALA A 1 103 ? 5.410 4.771 4.061 1.00 90.62 103 ALA A C 1
ATOM 822 O O . ALA A 1 103 ? 5.159 5.584 3.176 1.00 90.62 103 ALA A O 1
ATOM 823 N N . PHE A 1 104 ? 4.497 4.449 4.984 1.00 94.06 104 PHE A N 1
ATOM 824 C CA . PHE A 1 104 ? 3.128 4.959 4.953 1.00 94.06 104 PHE A CA 1
ATOM 825 C C . PHE A 1 104 ? 2.927 6.069 5.985 1.00 94.06 104 PHE A C 1
ATOM 827 O O . PHE A 1 104 ? 3.211 5.906 7.175 1.00 94.06 104 PHE A O 1
ATOM 834 N N . ALA A 1 105 ? 2.347 7.188 5.561 1.00 93.19 105 ALA A N 1
ATOM 835 C CA . ALA A 1 105 ? 2.022 8.314 6.426 1.00 93.19 105 ALA A CA 1
ATOM 836 C C . ALA A 1 105 ? 0.664 8.917 6.057 1.00 93.19 105 ALA A C 1
ATOM 838 O O . ALA A 1 105 ? 0.176 8.766 4.940 1.00 93.19 105 ALA A O 1
ATOM 839 N N . SER A 1 106 ? 0.055 9.598 7.023 1.00 92.56 106 SER A N 1
ATOM 840 C CA . SER A 1 106 ? -1.128 10.427 6.818 1.00 92.56 106 SER A CA 1
ATOM 841 C C . SER A 1 106 ? -0.795 11.848 7.239 1.00 92.56 106 SER A C 1
ATOM 843 O O . SER A 1 106 ? -0.212 12.047 8.306 1.00 92.56 106 SER A O 1
ATOM 845 N N . HIS A 1 107 ? -1.202 12.823 6.434 1.00 88.75 107 HIS A N 1
ATOM 846 C CA . HIS A 1 107 ? -0.980 14.239 6.698 1.00 88.75 107 HIS A CA 1
ATOM 847 C C . HIS A 1 107 ? -2.324 14.963 6.728 1.00 88.75 107 HIS A C 1
ATOM 849 O O . HIS A 1 107 ? -3.176 14.719 5.877 1.00 88.75 107 HIS A O 1
ATOM 855 N N . THR A 1 108 ? -2.505 15.857 7.697 1.00 82.88 108 THR A N 1
ATOM 856 C CA . THR A 1 108 ? -3.602 16.830 7.714 1.00 82.88 108 THR A CA 1
ATOM 857 C C . THR A 1 108 ? -3.093 18.180 7.213 1.00 82.88 108 THR A C 1
ATOM 859 O O . THR A 1 108 ? -1.912 18.513 7.361 1.00 82.88 108 THR A O 1
ATOM 862 N N . GLY A 1 109 ? -3.973 18.942 6.562 1.00 67.25 109 GLY A N 1
ATOM 863 C CA . GLY A 1 109 ? -3.647 20.193 5.881 1.00 67.25 109 GLY A CA 1
ATOM 864 C C . GLY A 1 109 ? -3.277 21.340 6.818 1.00 67.25 109 GLY A C 1
ATOM 865 O O . GLY A 1 109 ? -4.058 22.263 6.967 1.00 67.25 109 GLY A O 1
ATOM 866 N N . GLU A 1 110 ? -2.069 21.299 7.378 1.00 56.56 110 GLU A N 1
ATOM 867 C CA . GLU A 1 110 ? -1.265 22.492 7.692 1.00 56.56 110 GLU A CA 1
ATOM 868 C C . GLU A 1 110 ? 0.230 22.309 7.355 1.00 56.56 110 GLU A C 1
ATOM 870 O O . GLU A 1 110 ? 0.941 23.300 7.208 1.00 56.56 110 GLU A O 1
ATOM 875 N N . LYS A 1 111 ? 0.738 21.079 7.151 1.00 48.44 111 LYS A N 1
ATOM 876 C CA . LYS A 1 111 ? 2.132 20.845 6.719 1.00 48.44 111 LYS A CA 1
ATOM 877 C C . LYS A 1 111 ? 2.273 19.621 5.811 1.00 48.44 111 LYS A C 1
ATOM 879 O O . LYS A 1 111 ? 2.428 18.498 6.286 1.00 48.44 111 LYS A O 1
ATOM 884 N N . LEU A 1 112 ? 2.310 19.856 4.500 1.00 49.62 112 LEU A N 1
ATOM 885 C CA . LEU A 1 112 ? 3.017 18.974 3.568 1.00 49.62 112 LEU A CA 1
ATOM 886 C C . LEU A 1 112 ? 4.461 19.489 3.483 1.00 49.62 112 LEU A C 1
ATOM 888 O O . LEU A 1 112 ? 4.758 20.386 2.695 1.00 49.62 112 LEU A O 1
ATOM 892 N N . THR A 1 113 ? 5.345 19.017 4.362 1.00 46.56 113 THR A N 1
ATOM 893 C CA . THR A 1 113 ? 6.787 19.278 4.221 1.00 46.56 113 THR A CA 1
ATOM 894 C C . THR A 1 113 ? 7.306 18.493 3.023 1.00 46.56 113 THR A C 1
ATOM 896 O O . THR A 1 113 ? 7.155 17.274 2.992 1.00 46.56 113 THR A O 1
ATOM 899 N N . LYS A 1 114 ? 7.847 19.225 2.044 1.00 42.00 114 LYS A N 1
ATOM 900 C CA . LYS A 1 114 ? 8.607 18.689 0.909 1.00 42.00 114 LYS A CA 1
ATOM 901 C C . LYS A 1 114 ? 9.903 18.034 1.366 1.00 42.00 114 LYS A C 1
ATOM 903 O O . LYS A 1 114 ? 10.461 18.518 2.378 1.00 42.00 114 LYS A O 1
#

Mean predicted aligned error: 7.53 Å

Organism: Macrophomina phaseolina (strain MS6) (NCBI:txid1126212)

Solvent-accessible surface area (backbone atoms only — not comparable to full-atom values): 7361 Å² total; per-residue (Å²): 135,88,77,88,64,61,98,63,72,48,77,52,56,78,58,72,65,69,87,80,78,80,60,59,58,41,50,59,35,29,72,74,61,34,60,76,49,26,52,53,51,51,51,55,56,56,50,49,57,61,52,54,50,49,48,43,73,72,36,68,82,47,34,75,78,50,85,88,75,94,78,89,85,82,90,85,66,96,49,71,66,64,39,50,54,40,53,52,19,43,51,54,43,35,71,79,37,56,81,81,34,70,87,65,86,85,78,66,98,86,62,88,80,129

Foldseek 3Di:
DPPPDDPQPDPCVVVVNDPDDDQQCLVVCCVPPNLVVSVVVSCVSVVVNVVVVCCCVPPPVNVVVDDDDDDDDDDDDPDPVSLVSSVVSLVVCCVSPVPVSPPDDDDDPPDPDD

Sequence (114 aa):
MLEARDACSGATGRNGGHLLETVLEYLDFKKAVGQKAAIKLTRFRLGHLPEMEELARTRPEIRKDSQLRRVEFISVYFDEESFKAAVHSLAEFKKDMPQESTAFASHTGEKLTK

Secondary structure (DSSP, 8-state):
------TT-SHHHHTTT------TTHHHHHHHH-HHHHHHHHHHHHHHHHHHHHHHHH-HHHHTT------------SSHHHHHHHHHHHHHHHHH-TTGGGG-----TT----

pLDDT: mean 85.74, std 16.88, range [39.88, 98.5]

Radius of gyration: 17.37 Å; Cα contacts (8 Å, |Δi|>4): 59; chains: 1; bounding box: 38×37×45 Å